Protein AF-A0A1E3S0D3-F1 (afdb_monomer)

Sequence (78 aa):
MIDRKLGLFSYRGGAIVQLDQVRFARRLQIGSSSPKLVAVTPGGTKVLKRGNPFDGGVGGIDEILTAVTQSADVRHQR

Structure (mmCIF, N/CA/C/O backbone):
data_AF-A0A1E3S0D3-F1
#
_entry.id   AF-A0A1E3S0D3-F1
#
loop_
_atom_site.group_PDB
_atom_site.id
_atom_site.type_symbol
_atom_site.label_atom_id
_atom_site.label_alt_id
_atom_site.label_comp_id
_atom_site.label_asym_id
_atom_site.label_entity_id
_atom_site.label_seq_id
_atom_site.pdbx_PDB_ins_code
_atom_site.Cartn_x
_atom_site.Cartn_y
_atom_site.Cartn_z
_atom_site.occupancy
_atom_site.B_iso_or_equiv
_atom_site.auth_seq_id
_atom_site.auth_comp_id
_atom_site.auth_asym_id
_atom_site.auth_atom_id
_atom_site.pdbx_PDB_model_num
ATOM 1 N N . MET A 1 1 ? -4.581 6.714 5.305 1.00 90.25 1 MET A N 1
ATOM 2 C CA . MET A 1 1 ? -4.330 6.946 6.732 1.00 90.25 1 MET A CA 1
ATOM 3 C C . MET A 1 1 ? -4.158 5.606 7.416 1.00 90.25 1 MET A C 1
ATOM 5 O O . MET A 1 1 ? -4.945 4.707 7.144 1.00 90.25 1 MET A O 1
ATOM 9 N N . ILE A 1 2 ? -3.116 5.478 8.234 1.00 92.06 2 ILE A N 1
ATOM 10 C CA . ILE A 1 2 ? -2.922 4.356 9.156 1.00 92.06 2 ILE A CA 1
ATOM 11 C C . ILE A 1 2 ? -3.175 4.921 10.552 1.00 92.06 2 ILE A C 1
ATOM 13 O O . ILE A 1 2 ? -2.442 5.812 10.978 1.00 92.06 2 ILE A O 1
ATOM 17 N N . ASP A 1 3 ? -4.195 4.419 11.238 1.00 91.88 3 ASP A N 1
ATOM 18 C CA . ASP A 1 3 ? -4.460 4.715 12.642 1.00 91.88 3 ASP A CA 1
ATOM 19 C C . ASP A 1 3 ? -4.124 3.476 13.472 1.00 91.88 3 ASP A C 1
ATOM 21 O O . ASP A 1 3 ? -4.853 2.488 13.481 1.00 91.88 3 ASP A O 1
ATOM 25 N N . ARG A 1 4 ? -2.983 3.517 14.162 1.00 89.88 4 ARG A N 1
ATOM 26 C CA . ARG A 1 4 ? -2.515 2.397 14.991 1.00 89.88 4 ARG A CA 1
ATOM 27 C C . ARG A 1 4 ? -3.225 2.308 16.337 1.00 89.88 4 ARG A C 1
ATOM 29 O O . ARG A 1 4 ? -3.148 1.264 16.965 1.00 89.88 4 ARG A O 1
ATOM 36 N N . LYS A 1 5 ? -3.862 3.389 16.799 1.00 90.00 5 LYS A N 1
ATOM 37 C CA . LYS A 1 5 ? -4.586 3.393 18.074 1.00 90.00 5 LYS A CA 1
ATOM 38 C C . LYS A 1 5 ? -5.929 2.692 17.919 1.00 90.00 5 LYS A C 1
ATOM 40 O O . LYS A 1 5 ? -6.333 1.969 18.816 1.00 90.00 5 LYS A O 1
ATOM 45 N N . LEU A 1 6 ? -6.591 2.918 16.787 1.00 91.44 6 LEU A N 1
ATOM 46 C CA . LEU A 1 6 ? -7.866 2.283 16.457 1.00 91.44 6 LEU A CA 1
ATOM 47 C C . LEU A 1 6 ? -7.704 0.993 15.642 1.00 91.44 6 LEU A C 1
ATOM 49 O O . LEU A 1 6 ? -8.684 0.298 15.401 1.00 91.44 6 LEU A O 1
ATOM 53 N N . GLY A 1 7 ? -6.488 0.682 15.183 1.00 93.25 7 GLY A N 1
ATOM 54 C CA . GLY A 1 7 ? -6.237 -0.478 14.330 1.00 93.25 7 GLY A CA 1
ATOM 55 C C . GLY A 1 7 ? -6.920 -0.356 12.969 1.00 93.25 7 GLY A C 1
ATOM 56 O O . GLY A 1 7 ? -7.425 -1.344 12.448 1.00 93.25 7 GLY A O 1
ATOM 57 N N . LEU A 1 8 ? -6.947 0.847 12.385 1.00 94.12 8 LEU A N 1
ATOM 58 C CA . LEU A 1 8 ? -7.672 1.138 11.147 1.00 94.12 8 LEU A CA 1
ATOM 59 C C . LEU A 1 8 ? -6.749 1.567 10.008 1.00 94.12 8 LEU A C 1
ATOM 61 O O . LEU A 1 8 ? -5.771 2.301 10.180 1.00 94.12 8 LEU A O 1
ATOM 65 N N . PHE A 1 9 ? -7.133 1.178 8.800 1.00 94.56 9 PHE A N 1
ATOM 66 C CA . PHE A 1 9 ? -6.567 1.663 7.553 1.00 94.56 9 PHE A CA 1
ATOM 67 C C . PHE A 1 9 ? -7.666 2.238 6.660 1.00 94.56 9 PHE A C 1
ATOM 69 O O . PHE A 1 9 ? -8.716 1.636 6.459 1.00 94.56 9 PHE A O 1
ATOM 76 N N . SER A 1 10 ? -7.396 3.396 6.062 1.00 93.38 10 SER A N 1
ATOM 77 C CA . SER A 1 10 ? -8.233 3.990 5.017 1.00 93.38 10 SER A CA 1
ATOM 78 C C . SER A 1 10 ? -7.362 4.544 3.898 1.00 93.38 10 SER A C 1
ATOM 80 O O . SER A 1 10 ? -6.238 5.001 4.129 1.00 93.38 10 SER A O 1
ATOM 82 N N . TYR A 1 11 ? -7.871 4.553 2.670 1.00 92.38 11 TYR A N 1
ATOM 83 C CA . TYR A 1 11 ? -7.146 5.068 1.514 1.00 92.38 11 TYR A CA 1
ATOM 84 C C . TYR A 1 11 ? -8.041 5.942 0.632 1.00 92.38 11 TYR A C 1
ATOM 86 O O . TYR A 1 11 ? -9.030 5.457 0.091 1.00 92.38 11 TYR A O 1
ATOM 94 N N . ARG A 1 12 ? -7.657 7.219 0.461 1.00 88.31 12 ARG A N 1
ATOM 95 C CA . ARG A 1 12 ? -8.282 8.211 -0.444 1.00 88.31 12 ARG A CA 1
ATOM 96 C C . ARG A 1 12 ? -9.820 8.264 -0.384 1.00 88.31 12 ARG A C 1
ATOM 98 O O . ARG A 1 12 ? -10.471 8.274 -1.420 1.00 88.31 12 ARG A O 1
ATOM 105 N N . GLY A 1 13 ? -10.397 8.268 0.819 1.00 83.06 13 GLY A N 1
ATOM 106 C CA . GLY A 1 13 ? -11.857 8.311 1.002 1.00 83.06 13 GLY A CA 1
ATOM 107 C C . GLY A 1 13 ? -12.583 7.000 0.671 1.00 83.06 13 GLY A C 1
ATOM 108 O O . GLY A 1 13 ? -13.806 6.968 0.656 1.00 83.06 13 GLY A O 1
ATOM 109 N N . GLY A 1 14 ? -11.846 5.917 0.405 1.00 85.00 14 GLY A N 1
ATOM 110 C CA . GLY A 1 14 ? -12.400 4.572 0.296 1.00 85.00 14 GLY A CA 1
ATOM 111 C C . GLY A 1 14 ? -12.699 3.942 1.658 1.00 85.00 14 GLY A C 1
ATOM 112 O O . GLY A 1 14 ? -12.447 4.535 2.709 1.00 85.00 14 GLY A O 1
ATOM 113 N N . ALA A 1 15 ? -13.198 2.704 1.612 1.00 88.81 15 ALA A N 1
ATOM 114 C CA . ALA A 1 15 ? -13.583 1.929 2.788 1.00 88.81 15 ALA A CA 1
ATOM 115 C C . ALA A 1 15 ? -12.502 1.917 3.883 1.00 88.81 15 ALA A C 1
ATOM 117 O O . ALA A 1 15 ? -11.303 1.799 3.601 1.00 88.81 15 ALA A O 1
ATOM 118 N N . ILE A 1 16 ? -12.963 2.022 5.129 1.00 94.44 16 ILE A N 1
ATOM 119 C CA . ILE A 1 16 ? -12.157 1.790 6.324 1.00 94.44 16 ILE A CA 1
ATOM 120 C C . ILE A 1 16 ? -12.108 0.279 6.550 1.00 94.44 16 ILE A C 1
ATOM 122 O O . ILE A 1 16 ? -13.140 -0.387 6.504 1.00 94.44 16 ILE A O 1
ATOM 126 N N . VAL A 1 17 ? -10.912 -0.259 6.760 1.00 94.62 17 VAL A N 1
ATOM 127 C CA . VAL A 1 17 ? -10.685 -1.683 7.033 1.00 94.62 17 VAL A CA 1
ATOM 128 C C . VAL A 1 17 ? -9.799 -1.847 8.260 1.00 94.62 17 VAL A C 1
ATOM 130 O O . VAL A 1 17 ? -9.023 -0.944 8.589 1.00 94.62 17 VAL A O 1
ATOM 133 N N . GLN A 1 18 ? -9.894 -3.006 8.909 1.00 94.50 18 GLN A N 1
ATOM 134 C CA . GLN A 1 18 ? -9.013 -3.347 10.019 1.00 94.50 18 GLN A CA 1
ATOM 135 C C . GLN A 1 18 ? -7.567 -3.473 9.530 1.00 94.50 18 GLN A C 1
ATOM 137 O O . GLN A 1 18 ? -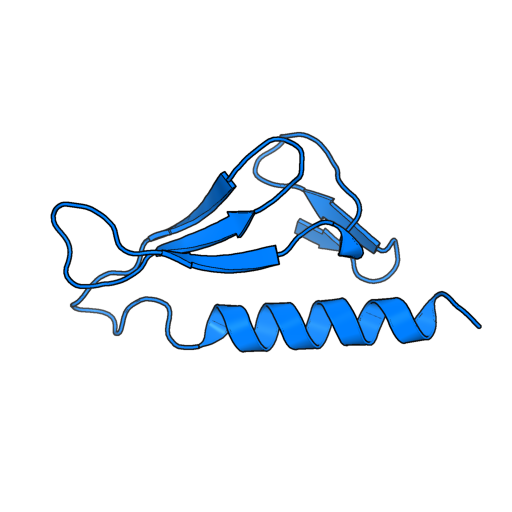7.307 -3.991 8.444 1.00 94.50 18 GLN A O 1
ATOM 142 N N . LEU A 1 19 ? -6.627 -2.951 10.313 1.00 94.31 19 LEU A N 1
ATOM 143 C CA . LEU A 1 19 ? -5.216 -2.847 9.948 1.00 94.31 19 LEU A CA 1
ATOM 144 C C . LEU A 1 19 ? -4.523 -4.216 9.868 1.00 94.31 19 LEU A C 1
ATOM 146 O O . LEU A 1 19 ? -3.627 -4.383 9.046 1.00 94.31 19 LEU A O 1
ATOM 150 N N . ASP A 1 20 ? -4.961 -5.187 10.668 1.00 92.62 20 ASP A N 1
ATOM 151 C CA . ASP A 1 20 ? -4.510 -6.587 10.655 1.00 92.62 20 ASP A CA 1
ATOM 152 C C . ASP A 1 20 ? -4.913 -7.337 9.369 1.00 92.62 20 ASP A C 1
ATOM 154 O O . ASP A 1 20 ? -4.232 -8.264 8.934 1.00 92.62 20 ASP A O 1
ATOM 158 N N . GLN A 1 21 ? -5.972 -6.885 8.696 1.00 93.06 21 GLN A N 1
ATOM 159 C CA . GLN A 1 21 ? -6.422 -7.395 7.399 1.00 93.06 21 GLN A CA 1
ATOM 160 C C . GLN A 1 21 ? -5.685 -6.754 6.213 1.00 93.06 21 GLN A C 1
ATOM 162 O O . GLN A 1 21 ? -5.979 -7.065 5.053 1.00 93.06 21 GLN A O 1
ATOM 167 N N . VAL A 1 22 ? -4.746 -5.837 6.467 1.00 94.94 22 VAL A N 1
ATOM 168 C CA . VAL A 1 22 ? -4.009 -5.117 5.425 1.00 94.94 22 VAL A CA 1
ATOM 169 C C . VAL A 1 22 ? -2.597 -5.663 5.302 1.00 94.94 22 VAL A C 1
ATOM 171 O O . VAL A 1 22 ? -1.771 -5.514 6.197 1.00 94.94 22 VAL A O 1
ATOM 174 N N . ARG A 1 23 ? -2.268 -6.208 4.128 1.00 95.19 23 ARG A N 1
ATOM 175 C CA . ARG A 1 23 ? -0.891 -6.587 3.787 1.00 95.19 23 ARG A CA 1
ATOM 176 C C . ARG A 1 23 ? -0.246 -5.530 2.900 1.00 95.19 23 ARG A C 1
ATOM 178 O O . ARG A 1 23 ? -0.722 -5.269 1.792 1.00 95.19 23 ARG A O 1
ATOM 185 N N . PHE A 1 24 ? 0.877 -4.973 3.340 1.00 95.94 24 PHE A N 1
ATOM 186 C CA . PHE A 1 24 ? 1.715 -4.115 2.503 1.00 95.94 24 PHE A CA 1
ATOM 187 C C . PHE A 1 24 ? 2.665 -4.971 1.669 1.00 95.94 24 PHE A C 1
ATOM 189 O O . PHE A 1 24 ? 3.218 -5.956 2.153 1.00 95.94 24 PHE A O 1
ATOM 196 N N . ALA A 1 25 ? 2.812 -4.638 0.389 1.00 96.00 25 ALA A N 1
ATOM 197 C CA . ALA A 1 25 ? 3.665 -5.405 -0.510 1.00 96.00 25 ALA A CA 1
ATOM 198 C C . ALA A 1 25 ? 4.221 -4.551 -1.645 1.00 96.00 25 ALA A C 1
ATOM 200 O O . ALA A 1 25 ? 3.588 -3.598 -2.112 1.00 96.00 25 ALA A O 1
ATOM 201 N N . ARG A 1 26 ? 5.376 -4.967 -2.157 1.00 95.12 26 ARG A N 1
ATOM 202 C CA . ARG A 1 26 ? 5.895 -4.527 -3.452 1.00 95.12 26 ARG A CA 1
ATOM 203 C C . ARG A 1 26 ? 5.313 -5.382 -4.571 1.00 95.12 26 ARG A C 1
ATOM 205 O O . ARG A 1 26 ? 5.243 -6.604 -4.467 1.00 95.12 26 ARG A O 1
ATOM 212 N N . ARG A 1 27 ? 4.882 -4.743 -5.660 1.00 95.12 27 ARG A N 1
ATOM 213 C CA . ARG A 1 27 ? 4.427 -5.428 -6.880 1.00 95.12 27 ARG A CA 1
ATOM 214 C C . ARG A 1 27 ? 5.073 -4.826 -8.113 1.00 95.12 27 ARG A C 1
ATOM 216 O O . ARG A 1 27 ? 5.117 -3.605 -8.246 1.00 95.12 27 ARG A O 1
ATOM 223 N N . LEU A 1 28 ? 5.516 -5.678 -9.033 1.00 92.50 28 LEU A N 1
ATOM 224 C CA . LEU A 1 28 ? 5.971 -5.240 -10.350 1.00 92.50 28 LEU A CA 1
ATOM 225 C C . LEU A 1 28 ? 4.815 -4.608 -11.137 1.00 92.50 28 LEU A C 1
ATOM 227 O O . LEU A 1 28 ? 3.632 -4.864 -10.878 1.00 92.50 28 LEU A O 1
ATOM 231 N N . GLN A 1 29 ? 5.164 -3.731 -12.071 1.00 87.12 29 GLN A N 1
ATOM 232 C CA . GLN A 1 29 ? 4.216 -3.056 -12.947 1.00 87.12 29 GLN A CA 1
ATOM 233 C C . GLN A 1 29 ? 4.750 -3.076 -14.378 1.00 87.12 29 GLN A C 1
ATOM 235 O O . GLN A 1 29 ? 5.951 -2.968 -14.600 1.00 87.12 29 GLN A O 1
ATOM 240 N N . ILE A 1 30 ? 3.847 -3.224 -15.342 1.00 86.69 30 ILE A N 1
ATOM 241 C CA . ILE A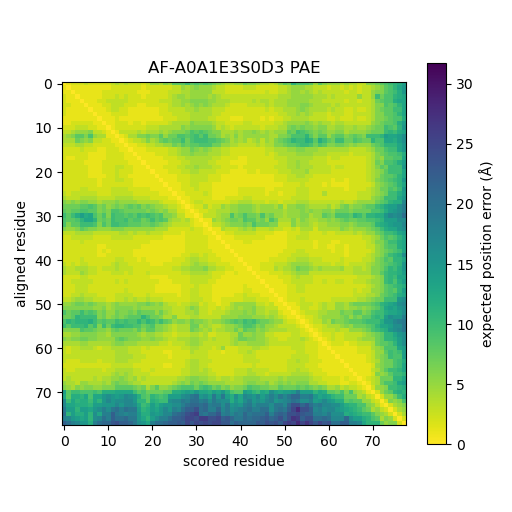 1 30 ? 4.202 -3.209 -16.762 1.00 86.69 30 ILE A CA 1
ATOM 242 C C . ILE A 1 30 ? 4.736 -1.817 -17.122 1.00 86.69 30 ILE A C 1
ATOM 244 O O . ILE A 1 30 ? 4.178 -0.810 -16.683 1.00 86.69 30 ILE A O 1
ATOM 248 N N . GLY A 1 31 ? 5.819 -1.770 -17.900 1.00 85.44 31 GLY A N 1
ATOM 249 C CA . GLY A 1 31 ? 6.436 -0.521 -18.358 1.00 85.44 31 GLY A CA 1
ATOM 250 C C . GLY A 1 31 ? 7.369 0.150 -17.346 1.00 85.44 31 GLY A C 1
ATOM 251 O O . GLY A 1 31 ? 7.764 1.291 -17.556 1.00 85.44 31 GLY A O 1
ATOM 252 N N . SER A 1 32 ? 7.731 -0.521 -16.247 1.00 84.19 32 SER A N 1
ATOM 253 C CA . SER A 1 32 ? 8.715 -0.007 -15.290 1.00 84.19 32 SER A CA 1
ATOM 254 C C . SER A 1 32 ? 9.520 -1.137 -14.656 1.00 84.19 32 SER A C 1
ATOM 256 O O . SER A 1 32 ? 8.961 -2.158 -14.260 1.00 84.19 32 SER A O 1
ATOM 258 N N . SER A 1 33 ? 10.826 -0.927 -14.495 1.00 85.00 33 SER A 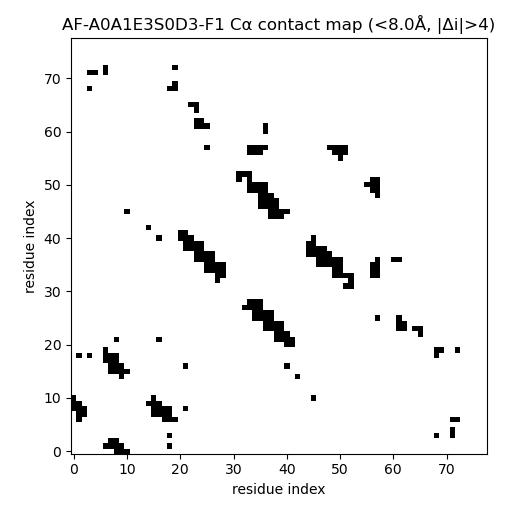N 1
ATOM 259 C CA . SER A 1 33 ? 11.703 -1.807 -13.712 1.00 85.00 33 SER A CA 1
ATOM 260 C C . SER A 1 33 ? 11.553 -1.608 -12.198 1.00 85.00 33 SER A C 1
ATOM 262 O O . SER A 1 33 ? 12.065 -2.411 -11.421 1.00 85.00 33 SER A O 1
ATOM 264 N N . SER A 1 34 ? 10.833 -0.571 -11.749 1.00 90.00 34 SER A N 1
ATOM 265 C CA . SER A 1 34 ? 10.614 -0.300 -10.327 1.00 90.00 34 SER A CA 1
ATOM 266 C C . SER A 1 34 ? 9.260 -0.813 -9.832 1.00 90.00 34 SER A C 1
ATOM 268 O O . SER A 1 34 ? 8.215 -0.450 -10.390 1.00 90.00 34 SER A O 1
ATOM 270 N N . PRO A 1 35 ? 9.237 -1.594 -8.733 1.00 93.25 35 PRO A N 1
ATOM 271 C CA . PRO A 1 35 ? 7.998 -2.007 -8.092 1.00 93.25 35 PRO A CA 1
ATOM 272 C C . PRO A 1 35 ? 7.184 -0.818 -7.567 1.00 93.25 35 PRO A C 1
ATOM 274 O O . PRO A 1 35 ? 7.722 0.196 -7.126 1.00 93.25 35 PRO A O 1
ATOM 277 N N . LYS A 1 36 ? 5.861 -0.975 -7.539 1.00 95.50 36 LYS A N 1
ATOM 278 C CA . LYS A 1 36 ? 4.945 -0.109 -6.788 1.00 95.50 36 LYS A CA 1
ATOM 279 C C . LYS A 1 36 ? 4.694 -0.677 -5.393 1.00 95.50 36 LYS A C 1
ATOM 281 O O . LYS A 1 36 ? 4.646 -1.893 -5.213 1.00 95.50 36 LYS A O 1
ATOM 286 N N . LEU A 1 37 ? 4.458 0.211 -4.437 1.00 96.25 37 LEU A N 1
ATOM 287 C CA . LEU A 1 37 ? 3.969 -0.129 -3.109 1.00 96.25 37 LEU A CA 1
ATOM 288 C C . LEU A 1 37 ? 2.443 -0.220 -3.143 1.00 96.25 37 LEU A C 1
ATOM 290 O O . LEU A 1 37 ? 1.761 0.707 -3.599 1.00 96.25 37 LEU A O 1
ATOM 294 N N . VAL A 1 38 ? 1.903 -1.325 -2.639 1.00 96.88 38 VAL A N 1
ATOM 295 C CA . VAL A 1 38 ? 0.462 -1.559 -2.555 1.00 96.88 38 VAL A CA 1
ATOM 296 C C . VAL A 1 38 ? 0.025 -1.925 -1.140 1.00 96.88 38 VAL A C 1
ATOM 298 O O . VAL A 1 38 ? 0.787 -2.526 -0.387 1.00 96.88 38 VAL A O 1
ATOM 301 N N . ALA A 1 39 ? -1.226 -1.600 -0.820 1.00 96.44 39 ALA A N 1
ATOM 302 C CA . ALA A 1 39 ? -1.980 -2.205 0.270 1.00 96.44 39 ALA A CA 1
ATOM 303 C C . ALA A 1 39 ? -2.935 -3.243 -0.327 1.00 96.44 39 ALA A C 1
ATOM 305 O O . ALA A 1 39 ? -3.743 -2.919 -1.202 1.00 96.44 39 ALA A O 1
ATOM 306 N N . VAL A 1 40 ? -2.831 -4.489 0.115 1.00 96.25 40 VAL A N 1
ATOM 307 C CA . VAL A 1 40 ? -3.775 -5.558 -0.210 1.00 96.25 40 VAL A CA 1
ATOM 308 C C . VAL A 1 40 ? -4.783 -5.620 0.925 1.00 96.25 40 VAL A C 1
ATOM 310 O O . VAL A 1 40 ? -4.399 -5.885 2.060 1.00 96.25 40 VAL A O 1
ATOM 313 N N . THR A 1 41 ? -6.046 -5.338 0.619 1.00 94.19 41 THR A N 1
ATOM 314 C CA . THR A 1 41 ? -7.155 -5.380 1.579 1.00 94.19 41 THR A CA 1
ATOM 315 C C . THR A 1 41 ? -8.222 -6.368 1.091 1.00 94.19 41 THR A C 1
ATOM 317 O O . THR A 1 41 ? -8.192 -6.751 -0.087 1.00 94.19 41 THR A O 1
ATOM 320 N N . PRO A 1 42 ? -9.199 -6.757 1.933 1.00 93.19 42 PRO A N 1
ATOM 321 C CA . PRO A 1 42 ? -10.320 -7.595 1.496 1.00 93.19 42 PRO A CA 1
ATOM 322 C C . PRO A 1 42 ? -11.104 -6.995 0.315 1.00 93.19 42 PRO A C 1
ATOM 324 O O . PRO A 1 42 ? -11.552 -7.713 -0.570 1.00 93.19 42 PRO A O 1
ATOM 327 N N . GLY A 1 43 ? -11.193 -5.661 0.244 1.00 92.12 43 GLY A N 1
ATOM 328 C CA . GLY A 1 43 ? -11.816 -4.918 -0.861 1.00 92.12 43 GLY A CA 1
ATOM 329 C C . GLY A 1 43 ? -10.918 -4.724 -2.093 1.00 92.12 43 GLY A C 1
ATOM 330 O O . GLY A 1 43 ? -11.201 -3.874 -2.944 1.00 92.12 43 GLY A O 1
ATOM 331 N N . GLY A 1 44 ? -9.800 -5.448 -2.172 1.00 94.00 44 GLY A N 1
ATOM 332 C CA . GLY A 1 44 ? -8.875 -5.443 -3.300 1.00 94.00 44 GLY A CA 1
ATOM 333 C C . GLY A 1 44 ? -7.562 -4.696 -3.049 1.00 94.00 44 GLY A C 1
ATOM 334 O O . GLY A 1 44 ? -7.249 -4.219 -1.962 1.00 94.00 44 GLY A O 1
ATOM 335 N N . THR A 1 45 ? -6.738 -4.605 -4.095 1.00 95.62 45 THR A N 1
ATOM 336 C CA . THR A 1 45 ? -5.407 -3.985 -4.006 1.00 95.62 45 THR A CA 1
ATOM 337 C C . THR A 1 45 ? -5.463 -2.488 -4.314 1.00 95.62 45 THR A C 1
ATOM 339 O O . THR A 1 45 ? -5.941 -2.088 -5.375 1.00 95.62 45 THR A O 1
ATOM 342 N N . LYS A 1 46 ? -4.909 -1.651 -3.431 1.00 95.06 46 LYS A N 1
ATOM 343 C CA . LYS A 1 46 ? -4.769 -0.198 -3.620 1.00 95.06 46 LYS A CA 1
ATOM 344 C C . LYS A 1 46 ? -3.300 0.179 -3.806 1.00 95.06 46 LYS A C 1
ATOM 346 O O . LYS A 1 46 ? -2.438 -0.281 -3.064 1.00 95.06 46 LYS A O 1
ATOM 351 N N . VAL A 1 47 ? -2.997 1.018 -4.797 1.00 95.00 47 VAL A N 1
ATOM 352 C CA . VAL A 1 47 ? -1.627 1.496 -5.057 1.00 95.00 47 VAL A CA 1
ATOM 353 C C . VAL A 1 47 ? -1.336 2.705 -4.175 1.00 95.00 47 VAL A C 1
ATOM 355 O O . VAL A 1 47 ? -1.969 3.741 -4.341 1.00 95.00 47 VAL A O 1
ATOM 358 N N . LEU A 1 48 ? -0.375 2.598 -3.259 1.00 94.06 48 LEU A N 1
ATOM 359 C CA . LEU A 1 48 ? -0.028 3.689 -2.341 1.00 94.06 48 LEU A CA 1
ATOM 360 C C . LEU A 1 48 ? 0.957 4.663 -2.981 1.00 94.06 48 LEU A C 1
ATOM 362 O O . LEU A 1 48 ? 0.730 5.869 -2.984 1.00 94.06 48 LEU A O 1
ATOM 366 N N . LYS A 1 49 ? 2.026 4.113 -3.561 1.00 92.69 49 LYS A N 1
ATOM 367 C CA . LYS A 1 49 ? 3.066 4.844 -4.284 1.00 92.69 49 LYS A CA 1
ATOM 368 C C . LYS A 1 49 ? 3.529 3.994 -5.461 1.00 92.69 49 LYS A C 1
ATOM 370 O O . LYS A 1 49 ? 3.738 2.790 -5.314 1.00 92.69 49 LYS A O 1
ATOM 375 N N . ARG A 1 50 ? 3.702 4.606 -6.631 1.00 92.50 50 ARG A N 1
ATOM 376 C CA . ARG A 1 50 ? 4.411 3.967 -7.747 1.00 92.50 50 ARG A CA 1
ATOM 377 C C . ARG A 1 50 ? 5.899 4.232 -7.580 1.00 92.50 50 ARG A C 1
ATOM 379 O O . ARG A 1 50 ? 6.274 5.366 -7.299 1.00 92.50 50 ARG A O 1
ATOM 386 N N . GLY A 1 51 ? 6.717 3.193 -7.706 1.00 90.38 51 GLY A N 1
ATOM 387 C CA . GLY A 1 51 ? 8.160 3.379 -7.759 1.00 90.38 51 GLY A CA 1
ATOM 388 C C . GLY A 1 51 ? 8.559 4.041 -9.069 1.00 90.38 51 GLY A C 1
ATOM 389 O O . GLY A 1 51 ? 7.897 3.837 -10.091 1.00 90.38 51 GLY A O 1
ATOM 390 N N . ASN A 1 52 ? 9.637 4.811 -9.016 1.00 86.25 52 ASN A N 1
ATOM 391 C CA . ASN A 1 52 ? 10.287 5.399 -10.167 1.00 86.25 52 ASN A CA 1
ATOM 392 C C . ASN A 1 52 ? 11.756 4.922 -10.195 1.00 86.25 52 ASN A C 1
ATOM 394 O O . ASN A 1 52 ? 12.435 4.962 -9.172 1.00 86.25 52 ASN A O 1
ATOM 398 N N . PRO A 1 53 ? 12.275 4.443 -11.335 1.00 80.38 53 PRO A N 1
ATOM 399 C CA . PRO A 1 53 ? 13.645 3.926 -11.393 1.00 80.38 53 PRO A CA 1
ATOM 400 C C . PRO A 1 53 ? 14.709 4.994 -11.145 1.00 80.38 53 PRO A C 1
ATOM 402 O O . PRO A 1 53 ? 15.819 4.661 -10.745 1.00 80.38 53 PRO A O 1
ATOM 405 N N . PHE A 1 54 ? 14.366 6.269 -11.328 1.00 85.06 54 PHE A N 1
ATOM 406 C CA . PHE A 1 54 ? 15.305 7.380 -11.195 1.00 85.06 54 PHE A CA 1
ATOM 407 C C . PHE A 1 54 ? 15.341 8.006 -9.791 1.00 85.06 54 PHE A C 1
ATOM 409 O O . PHE A 1 54 ? 16.214 8.824 -9.530 1.00 85.06 54 PHE A O 1
ATOM 416 N N . ASP A 1 55 ? 14.424 7.639 -8.884 1.00 83.31 55 ASP A N 1
ATOM 417 C CA . ASP A 1 55 ? 14.369 8.167 -7.507 1.00 83.31 55 ASP A CA 1
ATOM 418 C C . ASP A 1 55 ? 14.667 7.108 -6.428 1.00 83.31 55 ASP A C 1
ATOM 420 O O . ASP A 1 55 ? 14.427 7.337 -5.243 1.00 83.31 55 ASP A O 1
ATOM 424 N N . GLY A 1 56 ? 15.164 5.932 -6.831 1.00 80.88 56 GLY A N 1
ATOM 425 C CA . GLY A 1 56 ? 15.377 4.788 -5.937 1.00 80.88 56 GLY A CA 1
ATOM 426 C C . GLY A 1 56 ? 14.108 3.975 -5.634 1.00 80.88 56 GLY A C 1
ATOM 427 O O . GLY A 1 56 ? 14.159 2.984 -4.901 1.00 80.88 56 GLY A O 1
ATOM 428 N N . GLY A 1 57 ? 12.958 4.334 -6.212 1.00 87.69 57 GLY A N 1
ATOM 429 C CA . GLY A 1 57 ? 11.726 3.561 -6.148 1.00 87.69 57 GLY A CA 1
ATOM 430 C C . GLY A 1 57 ? 10.988 3.667 -4.809 1.00 87.69 57 GLY A C 1
ATOM 431 O O . GLY A 1 57 ? 10.698 4.747 -4.287 1.00 87.69 57 GLY A O 1
ATOM 432 N N . VAL A 1 58 ? 10.573 2.513 -4.281 1.00 91.31 58 VAL A N 1
ATOM 433 C CA . VAL A 1 58 ? 9.833 2.414 -3.005 1.00 91.31 58 VAL A CA 1
ATOM 434 C C . VAL A 1 58 ? 10.670 1.842 -1.857 1.00 91.31 58 VAL A C 1
ATOM 436 O O . VAL A 1 58 ? 10.170 1.764 -0.736 1.00 91.31 58 VAL A O 1
ATOM 439 N N . GLY A 1 59 ? 11.928 1.462 -2.113 1.00 89.38 59 GLY A N 1
ATOM 440 C CA . GLY A 1 59 ? 12.810 0.850 -1.113 1.00 89.38 59 GLY A CA 1
ATOM 441 C C . GLY A 1 59 ? 12.187 -0.376 -0.430 1.00 89.38 59 GLY A C 1
ATOM 442 O O . GLY A 1 59 ? 11.452 -1.129 -1.069 1.00 89.38 59 GLY A O 1
ATOM 443 N N . GLY A 1 60 ? 12.477 -0.554 0.865 1.00 91.50 60 GLY A N 1
ATOM 444 C CA . GLY A 1 60 ? 11.898 -1.585 1.747 1.00 91.50 60 GLY A CA 1
ATOM 445 C C . GLY A 1 60 ? 10.739 -1.079 2.618 1.00 91.50 60 GLY A C 1
ATOM 446 O O . GLY A 1 60 ? 10.548 -1.539 3.741 1.00 91.50 60 GLY A O 1
ATOM 447 N N . ILE A 1 61 ? 9.985 -0.073 2.158 1.00 92.25 61 ILE A N 1
ATOM 448 C CA . ILE A 1 61 ? 8.891 0.522 2.950 1.00 92.25 61 ILE A CA 1
ATOM 449 C C . ILE A 1 61 ? 7.790 -0.500 3.278 1.00 92.25 61 ILE A C 1
ATOM 451 O O . ILE A 1 61 ? 7.143 -0.380 4.315 1.00 92.25 61 ILE A O 1
ATOM 455 N N . ASP A 1 62 ? 7.568 -1.506 2.432 1.00 93.38 62 ASP A N 1
ATOM 456 C CA . ASP A 1 62 ? 6.625 -2.596 2.702 1.00 93.38 62 ASP A CA 1
ATOM 457 C C . ASP A 1 62 ? 6.974 -3.375 3.976 1.00 93.38 62 ASP A C 1
ATOM 459 O O . ASP A 1 62 ? 6.077 -3.678 4.763 1.00 93.38 62 ASP A O 1
ATOM 463 N N . GLU A 1 63 ? 8.258 -3.639 4.213 1.00 92.94 63 GLU A N 1
ATOM 464 C CA . GLU A 1 63 ? 8.744 -4.338 5.408 1.00 92.94 63 GLU A CA 1
ATOM 465 C C . GLU A 1 63 ? 8.533 -3.492 6.666 1.00 92.94 63 GLU A C 1
ATOM 467 O O . GLU A 1 63 ? 7.979 -3.974 7.653 1.00 92.94 63 GLU A O 1
ATOM 472 N N . ILE A 1 64 ? 8.874 -2.199 6.604 1.00 92.81 64 ILE A N 1
ATOM 473 C CA . ILE A 1 64 ? 8.666 -1.263 7.718 1.00 92.81 64 ILE A CA 1
ATOM 474 C C . ILE A 1 64 ? 7.178 -1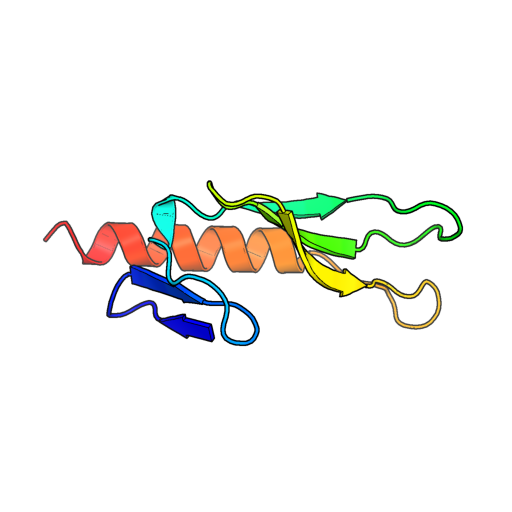.156 8.051 1.00 92.81 64 ILE A C 1
ATOM 476 O O . ILE A 1 64 ? 6.806 -1.264 9.218 1.00 92.81 64 ILE A O 1
ATOM 480 N N . LEU A 1 65 ? 6.321 -0.972 7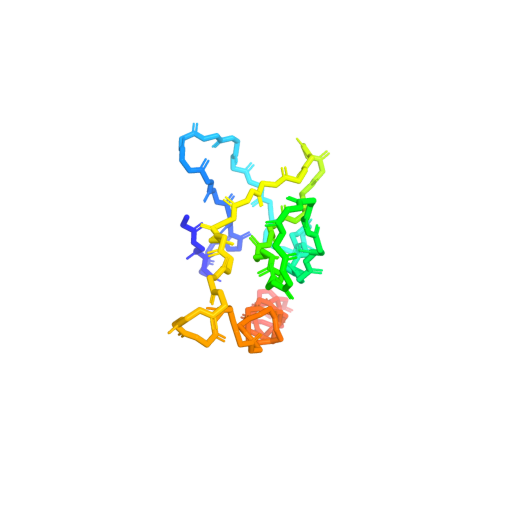.039 1.00 92.88 65 LEU A N 1
ATOM 481 C CA . LEU A 1 65 ? 4.870 -0.886 7.220 1.00 92.88 65 LEU A CA 1
ATOM 482 C C . LEU A 1 65 ? 4.300 -2.175 7.819 1.00 92.88 65 LEU A C 1
ATOM 484 O O . LEU A 1 65 ? 3.470 -2.117 8.724 1.00 92.88 65 LEU A O 1
ATOM 488 N N . THR A 1 66 ? 4.777 -3.332 7.368 1.00 89.62 66 THR A N 1
ATOM 489 C CA . THR A 1 66 ? 4.381 -4.628 7.933 1.00 89.62 66 THR A CA 1
ATOM 490 C C . THR A 1 66 ? 4.795 -4.738 9.404 1.00 89.62 66 THR A C 1
ATOM 492 O O . THR A 1 66 ? 3.971 -5.063 10.254 1.00 89.62 66 THR A O 1
ATOM 495 N N . ALA A 1 67 ? 6.029 -4.368 9.748 1.00 89.06 67 ALA A N 1
ATOM 496 C CA . ALA A 1 67 ? 6.513 -4.428 11.124 1.00 89.06 67 ALA A CA 1
ATOM 497 C C . ALA A 1 67 ? 5.732 -3.498 12.072 1.00 89.06 67 ALA A C 1
ATOM 499 O O . ALA A 1 67 ? 5.335 -3.904 13.168 1.00 89.06 67 ALA A O 1
ATOM 500 N N . VAL A 1 68 ? 5.467 -2.250 11.662 1.00 85.56 68 VAL A N 1
ATOM 501 C CA . VAL A 1 68 ? 4.737 -1.290 12.515 1.00 85.56 68 VAL A CA 1
ATOM 502 C C . VAL A 1 68 ? 3.254 -1.614 12.661 1.00 85.56 68 VAL A C 1
ATOM 504 O O . VAL A 1 68 ? 2.652 -1.185 13.645 1.00 85.56 68 VAL A O 1
ATOM 507 N N . THR A 1 69 ? 2.662 -2.342 11.710 1.00 84.50 69 THR A N 1
ATOM 508 C CA . THR A 1 69 ? 1.267 -2.796 11.809 1.00 84.50 69 THR A CA 1
ATOM 509 C C . THR A 1 69 ? 1.136 -4.023 12.699 1.00 84.50 69 THR A C 1
ATOM 511 O O . THR A 1 69 ? 0.282 -4.029 13.579 1.00 84.50 69 THR A O 1
ATOM 514 N N . GLN A 1 70 ? 2.050 -4.986 12.589 1.00 78.56 70 GLN A N 1
ATOM 515 C CA . GLN A 1 70 ? 2.095 -6.148 13.485 1.00 78.56 70 GLN A CA 1
ATOM 516 C C . GLN A 1 70 ? 2.430 -5.761 14.934 1.00 78.56 70 GLN A C 1
ATOM 518 O O . GLN A 1 70 ? 1.870 -6.307 15.878 1.00 78.56 70 GLN A O 1
ATOM 523 N N . SER A 1 71 ? 3.289 -4.759 15.138 1.00 66.00 71 SER A N 1
ATOM 524 C CA . SER A 1 71 ? 3.615 -4.259 16.484 1.00 66.00 71 SER A CA 1
ATOM 525 C C . SER A 1 71 ? 2.450 -3.527 17.167 1.00 66.00 71 SER A C 1
ATOM 527 O O . SER A 1 71 ? 2.454 -3.374 18.389 1.00 66.00 71 SER A O 1
ATOM 529 N N . ALA A 1 72 ? 1.484 -3.017 16.393 1.00 57.91 72 ALA A N 1
ATOM 530 C CA . ALA A 1 72 ? 0.292 -2.360 16.928 1.00 57.91 72 ALA A CA 1
ATOM 531 C C . ALA A 1 72 ? -0.744 -3.380 17.426 1.00 57.91 72 ALA A C 1
ATOM 533 O O . ALA A 1 72 ? -1.376 -3.138 18.450 1.00 57.91 72 ALA A O 1
ATOM 534 N N . ASP A 1 73 ? -0.845 -4.534 16.763 1.00 56.22 73 ASP A N 1
ATOM 535 C CA . ASP A 1 73 ? -1.762 -5.619 17.131 1.00 56.22 73 ASP A CA 1
ATOM 536 C C . ASP A 1 73 ? -1.471 -6.179 18.538 1.00 56.22 73 ASP A C 1
ATOM 538 O O . ASP A 1 73 ? -2.366 -6.333 19.368 1.00 56.22 73 ASP A O 1
ATOM 542 N N . VAL A 1 74 ? -0.186 -6.327 18.885 1.00 53.97 74 VAL A N 1
ATOM 543 C CA . VAL A 1 74 ? 0.257 -6.833 20.201 1.00 53.97 74 VAL A CA 1
ATOM 544 C C . VAL A 1 74 ? -0.194 -5.945 21.371 1.00 53.97 74 VAL A C 1
ATOM 546 O O . VAL A 1 74 ? -0.325 -6.419 22.498 1.00 53.97 74 VAL A O 1
ATOM 549 N N . ARG A 1 75 ? -0.437 -4.649 21.136 1.00 54.16 75 ARG A N 1
ATOM 550 C CA . ARG A 1 75 ? -0.850 -3.712 22.195 1.00 54.16 75 ARG A CA 1
ATOM 551 C C . ARG A 1 75 ? -2.357 -3.663 22.413 1.00 54.16 75 ARG A C 1
ATOM 553 O O . ARG A 1 75 ? -2.767 -3.089 23.414 1.00 54.16 75 ARG A O 1
ATOM 560 N N . HIS A 1 76 ? -3.158 -4.227 21.509 1.00 51.25 76 HIS A N 1
ATOM 561 C CA . HIS A 1 76 ? -4.615 -4.202 21.632 1.00 51.25 76 HIS A CA 1
ATOM 562 C C . HIS A 1 76 ? -5.196 -5.474 22.274 1.00 51.25 76 HIS A C 1
ATOM 564 O O . HIS A 1 76 ? -6.369 -5.486 22.629 1.00 51.25 76 HIS A O 1
ATOM 570 N N . GLN A 1 77 ? -4.372 -6.510 22.483 1.00 50.75 77 GLN A N 1
ATOM 571 C CA . GLN A 1 77 ? -4.739 -7.755 23.178 1.00 50.75 77 GLN A CA 1
ATOM 572 C C . GLN A 1 77 ? -4.377 -7.767 24.683 1.00 50.75 77 GLN A C 1
ATOM 574 O O . GLN A 1 77 ? -4.312 -8.836 25.288 1.00 50.75 77 GLN A O 1
ATOM 579 N N . ARG A 1 78 ? -4.111 -6.606 25.297 1.00 44.84 78 ARG A N 1
ATOM 580 C CA . ARG A 1 78 ? -3.903 -6.471 26.749 1.00 44.84 78 ARG A CA 1
ATOM 581 C C . ARG A 1 78 ? -4.850 -5.456 27.361 1.00 44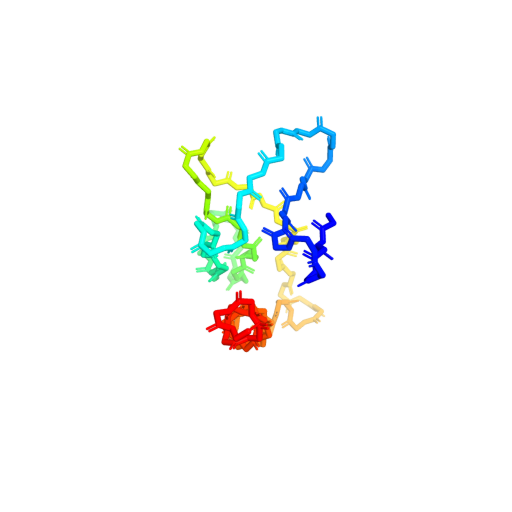.84 78 ARG A C 1
ATOM 583 O O . ARG A 1 78 ? -5.100 -4.429 26.693 1.00 44.84 78 ARG A O 1
#

Secondary structure (DSSP, 8-state):
-EETTTTEE--TT---EEGGG-EEEEEEETTEEEEEEEEEETTEEEEEE---TTTTTTTTHHHHHHHHHHHHHTTT--

Organism: NCBI:txid152142

Radius of gyration: 13.41 Å; Cα contacts (8 Å, |Δi|>4): 129; chains: 1; bounding box: 29×16×45 Å

Foldseek 3Di:
DQDLVVQWDDDPPDDIDGVVQWQWDWDDDPPAPATFIWIQHPVGIDTPGAFDPVPVGPPVVRVVSVVSSVVSVVVVVD

pLDDT: mean 87.32, std 12.0, range [44.84, 96.88]

Nearest PDB structures (foldseek):
  1txd-assembly1_A  TM=3.979E-01  e=7.176E-01  Homo sapiens
  1e8s-assembly1_A  TM=5.042E-01  e=3.468E+00  Homo sapiens
  8apo-assembly1_Xc  TM=3.985E-01  e=8.380E+00  Polytomella magna

Solvent-accessible surface area (backbone atoms only — not comparable to full-atom values): 4621 Å² total; per-residue (Å²): 89,80,39,66,89,79,40,33,31,36,55,95,89,48,74,76,40,56,37,91,61,46,46,50,35,75,39,81,46,91,96,48,96,24,37,24,35,30,40,39,38,94,94,45,77,44,79,77,45,78,26,39,78,89,75,69,37,54,76,67,49,35,59,54,53,44,52,60,50,57,62,35,54,69,64,71,79,109

Mean predicted aligned error: 5.13 Å

=== Feature glossary ===
A reading guide for the features in this record.

Start from the sequence.

  · This is the polypeptide sequence — one letter per residue, N-terminus first. Length ranges from a few dozen residues for small domains to over a thousand for large multi-domain proteins.

Fold it, and you get atomic coordinates and the backbone conformation that goes with them.

  · Structure coordinates are given as an mmCIF _atom_site loop: one row per atom with element, residue name, chain id, sequence number, and x/y/z position in Å. Only the four main-chain atoms per residue are included here; side chains are omitted to keep the record compact.

  · Backbone dihedral angles. Every residue except chain termini has a φ (preceding-C → N → Cα → C) and a ψ (N → Cα → C → next-N). They are reported in degrees following the IUPAC sign convention. Secondary structure is essentially a statement about which (φ, ψ) basin each residue occupies.

  · The SS8 string is DSSP's per-residue secondary-structure call. α-helix (H) means an i→i+4 H-bond ladder; β-strand (E) means the residue participates in a β-sheet; 3₁₀ (G) and π (I) are tighter and wider helices; T/S are turns/bends; '-' is loop.

  · SS3 is a coarse helix/strand/coil call (letters a/b/c) made by the P-SEA algorithm from inter-Cα distances and dihedrals. It is less detailed than DSSP but needs only Cα positions.

Summarize the fold with a handful of shape descript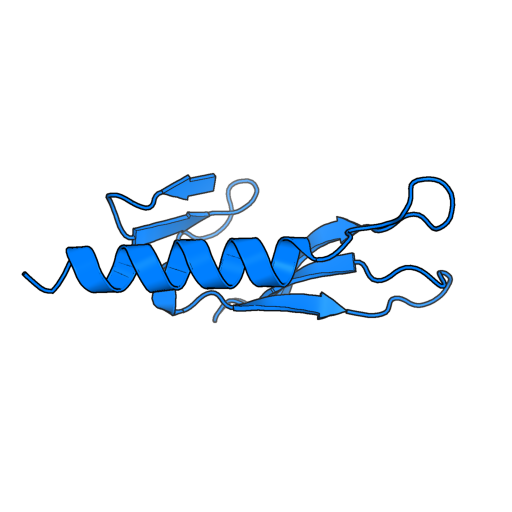ors and a per-residue structural alphabet.

  · Radius of gyration (Rg) is the root-mean-square distance of Cα atoms from their centroid — a single number for overall size and compactness. A globular domain of N residues has Rg ≈ 2.2·N^0.38 Å; an extended or disordered chain has a much larger Rg. The Cα contact count is the number of residue pairs whose Cα atoms are within 8 Å and are more than four positions apart in sequence — a standard proxy for tertiary packing density. The bounding box is the smallest axis-aligned box enclosing all Cα atoms.

  · The Foldseek 3Di string encodes local tertiary geometry as a 20-letter alphabet — one character per residue — derived from the relative positions of nearby Cα atoms. Unlike the amino-acid sequence, 3Di is a direct function of the 3D structure, so two proteins with the same fold have similar 3Di strings even at low sequence identity.

  · Solvent-accessible surface area (SASA) is the area in Å² traced out by the centre of a 1.4 Å probe sphere (a water molecule) rolled over the protein's van der Waals surface (Shrake–Rupley / Lee–Richards construction). Buried residues have near-zero SASA; fully exposed residues can exceed 200 Å². The total SASA scales roughly with the number of surface residues.

Ask how reliable the model is.

  · pLDDT (predicted Local Distance Difference Test) is AlphaFold's per-residue confidence score, ranging from 0 to 100. Values above 90 indicate high confidence (typically well-packed cores); 70–90 is confident; 50–70 low confidence; below 50 usually means the region is disordered or the prediction is unreliable there. AlphaFold stores pLDDT in the mmCIF B-factor column.

  · B-factor (Debye–Waller factor) reflects atomic displacement in the crystal lattice. It is an experimental observable (units Å²), not a prediction; low values mean the atom is pinned down, high values mean it moves or is heterogeneous across the crystal.

  · Predicted Aligned Error (PAE) is an AlphaFold confidence matrix: entry (i, j) is the expected error in the position of residue j, in ångströms, when the prediction is superimposed on the true structure at residue i. Low PAE within a block of residues means that block is internally rigid and well-predicted; high PAE between two blocks means their relative placement is uncertain even if each block individually is confident.

Place it in context: what it resembles, what it is annotated as, and how it looks.

  · Nearest PDB neighbors are the top structural matches found by Foldseek when searching this structure against the entire Protein Data Bank. Each hit reports a TM-score (0 to 1; >0.5 almost always implies the same fold) and an E-value. These are *structural* homologs — they may share no detectable sequence similarity.

  · Functional annotations link the protein to curated databases. InterPro entries identify conserved domains and families by matching the sequence against member-database signatures (Pfam, PROSITE, CDD, …). Gene Ontology (GO) terms describe molecular function, biological process, and cellular component in a controlled vocabulary. CATH places the structure in a hierarchical fold classification (Class/Architecture/Topology/Homologous-superfamily). The organism is the source species.

  · Three diagnostic plots accompany the record. The Cα contact map visualizes the tertiary structure as a 2D adjacency matrix (8 Å cutoff, sequence-local contacts suppressed). The Ramachandran plot shows the distribution of backbone (φ, ψ) torsions, with points in the α and β basins reflecting secondary structure content. The PAE plot 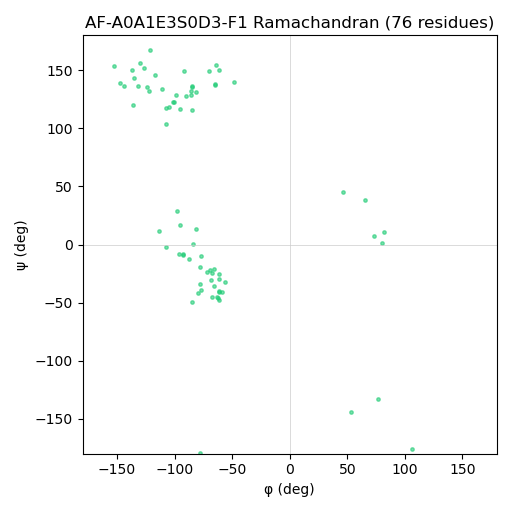shows AlphaFold's inter-residue confidence as a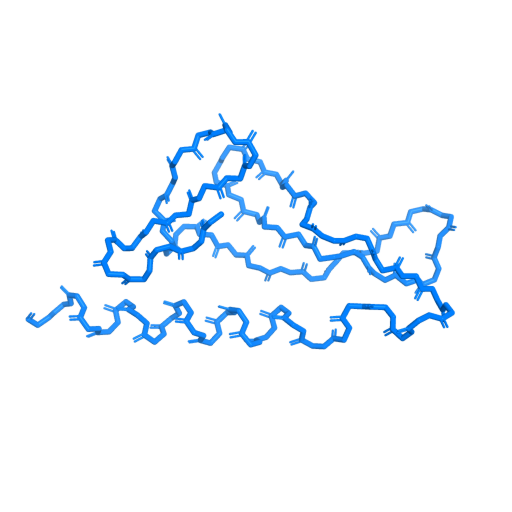 color matrix.

  · Six rendered views show the 3D structure from the faces of a cube — i.e. along ±x, ±y, ±z. Rendering representation is drawn randomly per protein from cartoon (secondary-structure ribbons), sticks (backbone bonds), or molecular surface; coloring is either N→C rainbow (blue at the N-terminus through red at the C-terminus) or one color per chain.